Protein AF-0000000079564762 (afdb_homodimer)

InterPro domains:
  IPR052610 Basic helix-loop-helix transcription regulator [PTHR45959] (1-71)

Radius of gyration: 16.91 Å; Cα contacts (8 Å, |Δi|>4): 263; chains: 2; bounding box: 36×49×43 Å

Secondary structure (DSSP, 8-state):
-EEEEETTEEEEEEEES-GGGGGGGGTTTTEEEEEEEEEEETTTEEEEEEEEEEPTT----HHHHHHHHHHHHHHHHHHHHH-/-EEEEETTEEEEEEEES-GGGGGGGGTTTTEEEEEEEEEEETTTEEEEEEEEEEPTT----HHHHHHHHHHHHHHHHHHHHH-

Solvent-accessible surface area (backbone atoms only — not comparable to full-atom values): 9545 Å² total; per-residue (Å²): 118,47,79,47,78,40,88,60,24,39,37,38,35,38,74,36,73,68,73,87,60,56,72,64,59,38,64,91,66,61,46,44,78,76,47,72,49,79,40,86,41,56,93,66,33,28,41,35,39,38,32,23,36,50,42,91,87,55,82,76,58,67,67,59,52,50,51,52,44,51,54,46,51,52,50,56,56,52,52,50,73,70,96,118,48,77,49,76,39,87,60,24,38,37,39,36,39,76,36,74,66,72,85,59,54,71,63,60,39,63,91,65,61,46,44,79,76,47,71,50,79,42,85,41,55,92,66,32,28,41,35,38,38,33,24,37,50,41,92,86,57,83,76,58,66,66,59,50,49,52,52,44,50,54,45,50,52,50,56,56,51,51,50,73,71,97

Organism: Vigna unguiculata (NCBI:txid3917)

Nearest PDB structures (foldseek):
  1u8s-assembly1_B  TM=7.482E-01  e=1.144E-01  Vibrio cholerae
  2lqj-assembly1_A  TM=6.994E-01  e=1.012E-01  Mycobacterium tuberculosis
  2n51-assembly1_A  TM=7.038E-01  e=1.651E-01  Homo sapiens
  7csl-assembly2_D  TM=5.894E-01  e=1.216E-01  Pyrococcus horikoshii OT3
  7o4o-assembly1_A  TM=4.346E-01  e=8.597E-01  Staphylococcus aureus

Foldseek 3Di:
DDWDDDPQKIKDKDKDQDPPCLVVLCPPVQWAWDDKDWADDPDRIIIIITITGHDPVDDDDPVVSVVSSVVVVVVVRVVVVVD/DDWDDDPQKIKDKDKDLDPPCLVVLCPPVQWAWDDKDWADDPDRIIIIITITGHDPVDDDDVVVSVVSSVVVVVVVRVVVVVD

pLDDT: mean 89.44, std 10.74, range [41.22, 97.69]

Structure (mmCIF, N/CA/C/O backbone):
data_AF-0000000079564762-model_v1
#
loop_
_entity.id
_entity.type
_entity.pdbx_description
1 polymer 'Uncharacterized protein'
#
loop_
_atom_site.group_PDB
_atom_site.id
_atom_site.type_symbol
_atom_site.label_atom_id
_atom_site.label_alt_id
_atom_site.label_comp_id
_atom_site.label_asym_id
_atom_site.label_entity_id
_atom_site.label_seq_id
_atom_site.pdbx_PDB_ins_code
_atom_site.Cartn_x
_atom_site.Cartn_y
_atom_site.Cartn_z
_atom_site.occupancy
_atom_site.B_iso_or_equiv
_atom_site.auth_seq_id
_atom_site.auth_comp_id
_atom_site.auth_asym_id
_atom_site.auth_atom_id
_atom_site.pdbx_PDB_model_num
ATOM 1 N N . MET A 1 1 ? -9.492 0.763 -2.158 1 90 1 MET A N 1
ATOM 2 C CA . MET A 1 1 ? -8.773 1.899 -1.589 1 90 1 MET A CA 1
ATOM 3 C C . MET A 1 1 ? -8.43 1.646 -0.125 1 90 1 MET A C 1
ATOM 5 O O . MET A 1 1 ? -9.227 1.069 0.615 1 90 1 MET A O 1
ATOM 9 N N . LYS A 1 2 ? -7.25 2.104 0.319 1 91.69 2 LYS A N 1
ATOM 10 C CA . LYS A 1 2 ? -6.82 2.051 1.712 1 91.69 2 LYS A CA 1
ATOM 11 C C . LYS A 1 2 ? -6.164 3.36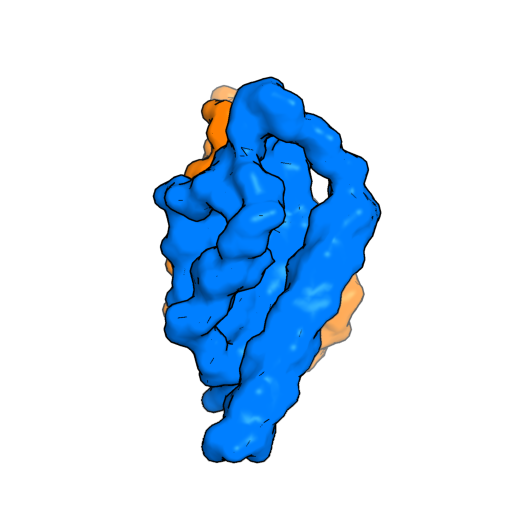3 2.135 1 91.69 2 LYS A C 1
ATOM 13 O O . LYS A 1 2 ? -5.402 3.957 1.372 1 91.69 2 LYS A O 1
ATOM 18 N N . ILE A 1 3 ? -6.555 3.768 3.436 1 92.69 3 ILE A N 1
ATOM 19 C CA . ILE A 1 3 ? -6 5.016 3.955 1 92.69 3 ILE A CA 1
ATOM 20 C C . ILE A 1 3 ? -5.441 4.785 5.355 1 92.69 3 ILE A C 1
ATOM 22 O O . ILE A 1 3 ? -6.059 4.102 6.176 1 92.69 3 ILE A O 1
ATOM 26 N N . SER A 1 4 ? -4.301 5.277 5.602 1 93.31 4 SER A N 1
ATOM 27 C CA . SER A 1 4 ? -3.688 5.297 6.926 1 93.31 4 SER A CA 1
ATOM 28 C C . SER A 1 4 ? -3.193 6.695 7.285 1 93.31 4 SER A C 1
ATOM 30 O O . SER A 1 4 ? -2.773 7.457 6.41 1 93.31 4 SER A O 1
ATOM 32 N N . VAL A 1 5 ? -3.312 6.98 8.562 1 91.06 5 VAL A N 1
ATOM 33 C CA . VAL A 1 5 ? -2.816 8.266 9.055 1 91.06 5 VAL A CA 1
ATOM 34 C C . VAL A 1 5 ? -1.783 8.031 10.156 1 91.06 5 VAL A C 1
ATOM 36 O O . VAL A 1 5 ? -2.016 7.246 11.078 1 91.06 5 VAL A O 1
ATOM 39 N N . LEU A 1 6 ? -0.637 8.648 9.883 1 91.44 6 LEU A N 1
ATOM 40 C CA . LEU A 1 6 ? 0.419 8.602 10.891 1 91.44 6 LEU A CA 1
ATOM 41 C C . LEU A 1 6 ? 1.184 9.922 10.938 1 91.44 6 LEU A C 1
ATOM 43 O O . LEU A 1 6 ? 1.622 10.422 9.898 1 91.44 6 LEU A O 1
ATOM 47 N N . ASP A 1 7 ? 1.35 10.562 12.148 1 89.06 7 ASP A N 1
ATOM 48 C CA . ASP A 1 7 ? 2.141 11.773 12.352 1 89.06 7 ASP A CA 1
ATOM 49 C C . ASP A 1 7 ? 1.764 12.852 11.344 1 89.06 7 ASP A C 1
ATOM 51 O O . ASP A 1 7 ? 2.637 13.445 10.703 1 89.06 7 ASP A O 1
ATOM 55 N N . ARG A 1 8 ? 0.479 13.07 11.039 1 88.62 8 ARG A N 1
ATOM 56 C CA . ARG A 1 8 ? -0.1 14.062 10.141 1 88.62 8 ARG A CA 1
ATOM 57 C C . ARG A 1 8 ? 0.197 13.734 8.688 1 88.62 8 ARG A C 1
ATOM 59 O O . ARG A 1 8 ? 0.102 14.602 7.812 1 88.62 8 ARG A O 1
ATOM 66 N N . GLU A 1 9 ? 0.75 12.602 8.547 1 93.94 9 GLU A N 1
ATOM 67 C CA . GLU A 1 9 ? 0.892 12.094 7.188 1 93.94 9 GLU A CA 1
ATOM 68 C C . GLU A 1 9 ? -0.247 11.141 6.832 1 93.94 9 GLU A C 1
ATOM 70 O O . GLU A 1 9 ? -0.69 10.352 7.668 1 93.94 9 GLU A O 1
ATOM 75 N N . VAL A 1 10 ? -0.711 11.297 5.617 1 94.44 10 VAL A N 1
ATOM 76 C CA . VAL A 1 10 ? -1.775 10.445 5.098 1 94.44 10 VAL A CA 1
ATOM 77 C C . VAL A 1 10 ? -1.224 9.539 3.996 1 94.44 10 VAL A C 1
ATOM 79 O O . VAL A 1 10 ? -0.589 10.016 3.053 1 94.44 10 VAL A O 1
ATOM 82 N N . LEU A 1 11 ? -1.333 8.289 4.188 1 96.5 11 LEU A N 1
ATOM 83 C CA . LEU A 1 11 ? -0.997 7.301 3.166 1 96.5 11 LEU A CA 1
ATOM 84 C C . LEU A 1 11 ? -2.252 6.801 2.459 1 96.5 11 LEU A C 1
ATOM 86 O O . LEU A 1 11 ? -3.176 6.301 3.105 1 96.5 11 LEU A O 1
ATOM 90 N N . ILE A 1 12 ? -2.275 6.93 1.149 1 96.56 12 ILE A N 1
ATOM 91 C CA . ILE A 1 12 ? -3.406 6.543 0.315 1 96.56 12 ILE A CA 1
ATOM 92 C C . ILE A 1 12 ? -2.979 5.449 -0.66 1 96.56 12 ILE A C 1
ATOM 94 O O . ILE A 1 12 ? -1.997 5.609 -1.39 1 96.56 12 ILE A O 1
ATOM 98 N N . GLY A 1 13 ? -3.629 4.355 -0.619 1 96.5 13 GLY A N 1
ATOM 99 C CA . GLY A 1 13 ? -3.443 3.285 -1.584 1 96.5 13 GLY A CA 1
ATOM 100 C C . GLY A 1 13 ? -4.656 3.061 -2.469 1 96.5 13 GLY A C 1
ATOM 101 O O . GLY A 1 13 ? -5.773 2.922 -1.973 1 96.5 13 GLY A O 1
ATOM 102 N N . ILE A 1 14 ? -4.441 3.037 -3.734 1 95.31 14 ILE A N 1
ATOM 103 C CA . ILE A 1 14 ? -5.555 2.838 -4.656 1 95.31 14 ILE A CA 1
ATOM 104 C C . ILE A 1 14 ? -5.145 1.859 -5.754 1 95.31 14 ILE A C 1
ATOM 106 O O . ILE A 1 14 ? -3.959 1.742 -6.082 1 95.31 14 ILE A O 1
ATOM 110 N N . PHE A 1 15 ? -6.066 1.117 -6.215 1 93.31 15 PHE A N 1
ATOM 111 C CA . PHE A 1 15 ? -5.91 0.331 -7.434 1 93.31 15 PHE A CA 1
ATOM 112 C C . PHE A 1 15 ? -6.621 0.999 -8.602 1 93.31 15 PHE A C 1
ATOM 114 O O . PHE A 1 15 ? -7.789 1.369 -8.5 1 93.31 15 PHE A O 1
ATOM 121 N N . CYS A 1 16 ? -5.918 1.177 -9.602 1 92.62 16 CYS A N 1
ATOM 122 C CA . CYS A 1 16 ? -6.504 1.851 -10.75 1 92.62 16 CYS A CA 1
ATOM 123 C C . CYS A 1 16 ? -5.898 1.33 -12.055 1 92.62 16 CYS A C 1
ATOM 125 O O . CYS A 1 16 ? -4.812 0.747 -12.047 1 92.62 16 CYS A O 1
ATOM 127 N N . ARG A 1 17 ? -6.637 1.571 -13.07 1 91 17 ARG A N 1
ATOM 128 C CA . ARG A 1 17 ? -6.152 1.169 -14.391 1 91 17 ARG A CA 1
ATOM 129 C C . ARG A 1 17 ? -5.371 2.299 -15.055 1 91 17 ARG A C 1
ATOM 131 O O . ARG A 1 17 ? -4.574 2.059 -15.961 1 91 17 ARG A O 1
ATOM 138 N N . ASN A 1 18 ? -5.609 3.586 -14.625 1 91.06 18 ASN A N 1
ATOM 139 C CA . ASN A 1 18 ? -4.91 4.766 -15.125 1 91.06 18 ASN A CA 1
ATOM 140 C C . ASN A 1 18 ? -4.309 5.586 -13.992 1 91.06 18 ASN A C 1
ATOM 142 O O . ASN A 1 18 ? -4.984 6.43 -13.406 1 91.06 18 ASN A O 1
ATOM 146 N N . PRO A 1 19 ? -3.008 5.422 -13.758 1 93.62 19 PRO A N 1
ATOM 147 C CA . PRO A 1 19 ? -2.402 6.043 -12.57 1 93.62 19 PRO A CA 1
ATOM 148 C C . PRO A 1 19 ? -2.049 7.512 -12.789 1 93.62 19 PRO A C 1
ATOM 150 O O . PRO A 1 19 ? -1.736 8.227 -11.836 1 93.62 19 PRO A O 1
ATOM 153 N N . ASN A 1 20 ? -2.197 8.008 -13.969 1 91.12 20 ASN A N 1
ATOM 154 C CA . ASN A 1 20 ? -1.663 9.32 -14.312 1 91.12 20 ASN A CA 1
ATOM 155 C C . ASN A 1 20 ? -2.434 10.438 -13.617 1 91.12 20 ASN A C 1
ATOM 157 O O . ASN A 1 20 ? -1.881 11.508 -13.352 1 91.12 20 ASN A O 1
ATOM 161 N N . ASN A 1 21 ? -3.623 10.219 -13.188 1 89.94 21 ASN A N 1
ATOM 162 C CA . ASN A 1 21 ? -4.422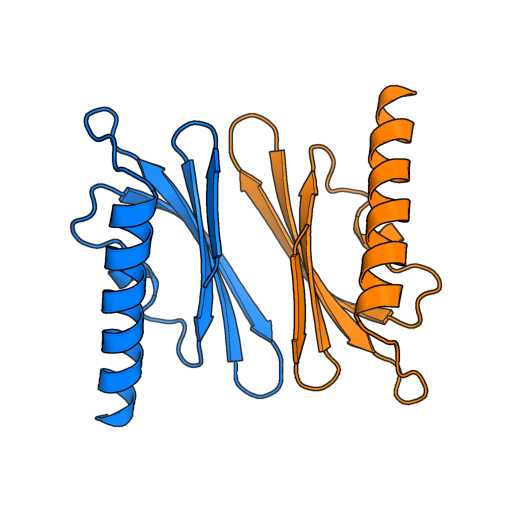 11.32 -12.664 1 89.94 21 ASN A CA 1
ATOM 163 C C . ASN A 1 21 ? -4.715 11.133 -11.172 1 89.94 21 ASN A C 1
ATOM 165 O O . ASN A 1 21 ? -5.543 11.852 -10.609 1 89.94 21 ASN A O 1
ATOM 169 N N . THR A 1 22 ? -3.996 10.383 -10.562 1 94.38 22 THR A N 1
ATOM 170 C CA . THR A 1 22 ? -4.375 10.008 -9.203 1 94.38 22 THR A CA 1
ATOM 171 C C . THR A 1 22 ? -4.023 11.117 -8.219 1 94.38 22 THR A C 1
ATOM 173 O O . THR A 1 22 ? -4.715 11.305 -7.219 1 94.38 22 THR A O 1
ATOM 176 N N . LEU A 1 23 ? -2.975 11.938 -8.594 1 94.31 23 LEU A N 1
ATOM 177 C CA . LEU A 1 23 ? -2.574 13 -7.68 1 94.31 23 LEU A CA 1
ATOM 178 C C . LEU A 1 23 ? -3.648 14.078 -7.602 1 94.31 23 LEU A C 1
ATOM 180 O O . LEU A 1 23 ? -3.732 14.805 -6.609 1 94.31 23 LEU A O 1
ATOM 184 N N . THR A 1 24 ? -4.395 14.141 -8.664 1 93.69 24 THR A N 1
ATOM 185 C CA . THR A 1 24 ? -5.449 15.156 -8.695 1 93.69 24 THR A CA 1
ATOM 186 C C . THR A 1 24 ? -6.477 14.898 -7.594 1 93.69 24 THR A C 1
ATOM 188 O O . THR A 1 24 ? -7.227 15.797 -7.219 1 93.69 24 THR A O 1
ATOM 191 N N . LEU A 1 25 ? -6.527 13.68 -7.031 1 93.56 25 LEU A N 1
ATOM 192 C CA . LEU A 1 25 ? -7.457 13.312 -5.969 1 93.56 25 LEU A CA 1
ATOM 193 C C . LEU A 1 25 ? -7.254 14.195 -4.742 1 93.56 25 LEU A C 1
ATOM 195 O O . LEU A 1 25 ? -8.18 14.383 -3.945 1 93.56 25 LEU A O 1
ATOM 199 N N . LEU A 1 26 ? -6.074 14.734 -4.598 1 94.62 26 LEU A N 1
ATOM 200 C CA . LEU A 1 26 ? -5.734 15.484 -3.393 1 94.62 26 LEU A CA 1
ATOM 201 C C . LEU A 1 26 ? -6.152 16.938 -3.521 1 94.62 26 LEU A C 1
ATOM 203 O O . LEU A 1 26 ? -6.129 17.688 -2.539 1 94.62 26 LEU A O 1
ATOM 207 N N . ASN A 1 27 ? -6.543 17.281 -4.715 1 93.56 27 ASN A N 1
ATOM 208 C CA . ASN A 1 27 ? -6.848 18.688 -4.949 1 93.56 27 ASN A CA 1
ATOM 209 C C . ASN A 1 27 ? -7.934 19.188 -4.008 1 93.56 27 ASN A C 1
ATOM 211 O O . ASN A 1 27 ? -8.953 18.516 -3.812 1 93.56 27 ASN A O 1
ATOM 215 N N . ASN A 1 28 ? -7.633 20.266 -3.332 1 90.88 28 ASN A N 1
ATOM 216 C CA . ASN A 1 28 ? -8.57 20.984 -2.479 1 90.88 28 ASN A CA 1
ATOM 217 C C . ASN A 1 28 ? -8.836 20.234 -1.177 1 90.88 28 ASN A C 1
ATOM 219 O O . ASN A 1 28 ? -9.906 20.375 -0.586 1 90.88 28 ASN A O 1
ATOM 223 N N . LEU A 1 29 ? -8.07 19.422 -0.662 1 90.88 29 LEU A N 1
ATOM 224 C CA . LEU A 1 29 ? -8.227 18.672 0.587 1 90.88 29 LEU A CA 1
ATOM 225 C C . LEU A 1 29 ? -7.195 19.125 1.615 1 90.88 29 LEU A C 1
ATOM 227 O O . LEU A 1 29 ? -7.109 18.547 2.705 1 90.88 29 LEU A O 1
ATOM 231 N N . HIS A 1 30 ? -6.402 20.156 1.266 1 90.44 30 HIS A N 1
ATOM 232 C CA . HIS A 1 30 ? -5.344 20.641 2.141 1 90.44 30 HIS A CA 1
ATOM 233 C C . HIS A 1 30 ? -4.281 19.578 2.375 1 90.44 30 HIS A C 1
ATOM 235 O O . HIS A 1 30 ? -3.73 19.469 3.475 1 90.44 30 HIS A O 1
ATOM 241 N N . LEU A 1 31 ? -4.152 18.688 1.505 1 92.88 31 LEU A N 1
ATOM 242 C CA . LEU A 1 31 ? -3.107 17.672 1.513 1 92.88 31 LEU A CA 1
ATOM 243 C C . LEU A 1 31 ? -2.047 17.984 0.46 1 92.88 31 LEU A C 1
ATOM 245 O O . LEU A 1 31 ? -2.373 18.359 -0.663 1 92.88 31 LEU A O 1
ATOM 249 N N . CYS A 1 32 ? -0.778 17.844 0.869 1 94.56 32 CYS A N 1
ATOM 250 C CA . CYS A 1 32 ? 0.339 17.984 -0.057 1 94.56 32 CYS A CA 1
ATOM 251 C C . CYS A 1 32 ? 1.077 16.656 -0.23 1 94.56 32 CYS A C 1
ATOM 253 O O . CYS A 1 32 ? 1.638 16.125 0.729 1 94.56 32 CYS A O 1
ATOM 255 N N . ALA A 1 33 ? 1.077 16.203 -1.479 1 96.31 33 ALA A N 1
ATOM 256 C CA . ALA A 1 33 ? 1.79 14.953 -1.753 1 96.31 33 ALA A CA 1
ATOM 257 C C . ALA A 1 33 ? 3.291 15.117 -1.534 1 96.31 33 ALA A C 1
ATOM 259 O O . ALA A 1 33 ? 3.904 16.047 -2.078 1 96.31 33 ALA A O 1
ATOM 260 N N . THR A 1 34 ? 3.844 14.227 -0.727 1 95.88 34 THR A N 1
ATOM 261 C CA . THR A 1 34 ? 5.285 14.258 -0.499 1 95.88 34 THR A CA 1
ATOM 262 C C . THR A 1 34 ? 5.973 13.102 -1.218 1 95.88 34 THR A C 1
ATOM 264 O O . THR A 1 34 ? 7.086 13.25 -1.727 1 95.88 34 THR A O 1
ATOM 267 N N . ARG A 1 35 ? 5.383 11.93 -1.247 1 96.69 35 ARG A N 1
ATOM 268 C CA . ARG A 1 35 ? 5.902 10.75 -1.925 1 96.69 35 ARG A CA 1
ATOM 269 C C . ARG A 1 35 ? 4.777 9.969 -2.6 1 96.69 35 ARG A C 1
ATOM 271 O O . ARG A 1 35 ? 3.629 10.016 -2.158 1 96.69 35 ARG A O 1
ATOM 278 N N . SER A 1 36 ? 5.184 9.328 -3.746 1 96 36 SER A N 1
ATOM 279 C CA . SER A 1 36 ? 4.227 8.438 -4.395 1 96 36 SER A CA 1
ATOM 280 C C . SER A 1 36 ? 4.934 7.297 -5.121 1 96 36 SER A C 1
ATOM 282 O O . SER A 1 36 ? 6.109 7.414 -5.473 1 96 36 SER A O 1
ATOM 284 N N . SER A 1 37 ? 4.258 6.223 -5.207 1 97.19 37 SER A N 1
ATOM 285 C CA . SER A 1 37 ? 4.746 5.098 -5.996 1 97.19 37 SER A CA 1
ATOM 286 C C . SER A 1 37 ? 3.629 4.492 -6.84 1 97.19 37 SER A C 1
ATOM 288 O O . SER A 1 37 ? 2.453 4.578 -6.48 1 97.19 37 SER A O 1
ATOM 290 N N . VAL A 1 38 ? 4.047 4.047 -8.047 1 96.81 38 VAL A N 1
ATOM 291 C CA . VAL A 1 38 ? 3.152 3.328 -8.945 1 96.81 38 VAL A CA 1
ATOM 292 C C . VAL A 1 38 ? 3.756 1.969 -9.289 1 96.81 38 VAL A C 1
ATOM 294 O O . VAL A 1 38 ? 4.879 1.892 -9.797 1 96.81 38 VAL A O 1
ATOM 297 N N . LEU A 1 39 ? 3.002 0.876 -8.969 1 97.44 39 LEU A N 1
ATOM 298 C CA . LEU A 1 39 ? 3.463 -0.475 -9.266 1 97.44 39 LEU A CA 1
ATOM 299 C C . LEU A 1 39 ? 2.424 -1.23 -10.094 1 97.44 39 LEU A C 1
ATOM 301 O O . LEU A 1 39 ? 1.243 -1.26 -9.734 1 97.44 39 LEU A O 1
ATOM 305 N N . PRO A 1 40 ? 2.879 -1.821 -11.273 1 96.75 40 PRO A N 1
ATOM 306 C CA . PRO A 1 40 ? 1.944 -2.689 -11.992 1 96.75 40 PRO A CA 1
ATOM 307 C C . PRO A 1 40 ? 1.489 -3.887 -11.164 1 96.75 40 PRO A C 1
ATOM 309 O O . PRO A 1 40 ? 2.297 -4.496 -10.453 1 96.75 40 PRO A O 1
ATOM 312 N N . PHE A 1 41 ? 0.259 -4.215 -11.172 1 96.06 41 PHE A N 1
ATOM 313 C CA . PHE A 1 41 ? -0.336 -5.301 -10.398 1 96.06 41 PHE A CA 1
ATOM 314 C C . PHE A 1 41 ? -1.404 -6.02 -11.211 1 96.06 41 PHE A C 1
ATOM 316 O O . PHE A 1 41 ? -2.371 -5.402 -11.664 1 96.06 41 PHE A O 1
ATOM 323 N N . GLY A 1 42 ? -1.186 -7.234 -11.344 1 94.19 42 GLY A N 1
ATOM 324 C CA . GLY A 1 42 ? -2.076 -7.973 -12.227 1 94.19 42 GLY A CA 1
ATOM 325 C C . GLY A 1 42 ? -1.849 -7.668 -13.695 1 94.19 42 GLY A C 1
ATOM 326 O O . GLY A 1 42 ? -0.737 -7.316 -14.094 1 94.19 42 GLY A O 1
ATOM 327 N N . SER A 1 43 ? -2.896 -7.871 -14.469 1 92.19 43 SER A N 1
ATOM 328 C CA . SER A 1 43 ? -2.736 -7.766 -15.914 1 92.19 43 SER A CA 1
ATOM 329 C C . SER A 1 43 ? -3.039 -6.352 -16.406 1 92.19 43 SER A C 1
ATOM 331 O O . SER A 1 43 ? -2.58 -5.945 -17.469 1 92.19 43 SER A O 1
ATOM 333 N N . SER A 1 44 ? -3.652 -5.586 -15.609 1 93.19 44 SER A N 1
ATOM 334 C CA . SER A 1 44 ? -4.078 -4.312 -16.188 1 93.19 44 SER A CA 1
ATOM 335 C C . SER A 1 44 ? -4.328 -3.275 -15.094 1 93.19 44 SER A C 1
ATOM 337 O O . SER A 1 44 ? -5.113 -2.342 -15.281 1 93.19 44 SER A O 1
ATOM 339 N N . THR A 1 45 ? -3.852 -3.514 -13.961 1 94.38 45 THR A N 1
ATOM 340 C CA . THR A 1 45 ? -4.094 -2.588 -12.859 1 94.38 45 THR A CA 1
ATOM 341 C C . THR A 1 45 ? -2.779 -2.088 -12.266 1 94.38 45 THR A C 1
ATOM 343 O O . THR A 1 45 ? -1.72 -2.666 -12.523 1 94.38 45 THR A O 1
ATOM 346 N N . PHE A 1 46 ? -2.855 -0.982 -11.711 1 95.62 46 PHE A N 1
ATOM 347 C CA . PHE A 1 46 ? -1.726 -0.411 -10.984 1 95.62 46 PHE A CA 1
ATOM 348 C C . PHE A 1 46 ? -2.082 -0.176 -9.523 1 95.62 46 PHE A C 1
ATOM 350 O O . PHE A 1 46 ? -3.197 0.248 -9.211 1 95.62 46 PHE A O 1
ATOM 357 N N . LYS A 1 47 ? -1.159 -0.513 -8.672 1 96.94 47 LYS A N 1
ATOM 358 C CA . LYS A 1 47 ? -1.219 -0.056 -7.285 1 96.94 47 LYS A CA 1
ATOM 359 C C . LYS A 1 47 ? -0.552 1.308 -7.125 1 96.94 47 LYS A C 1
ATOM 361 O O . LYS A 1 4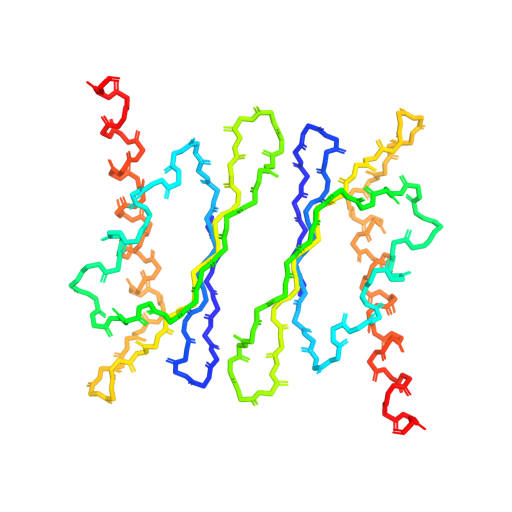7 ? 0.651 1.447 -7.355 1 96.94 47 LYS A O 1
ATOM 366 N N . VAL A 1 48 ? -1.313 2.258 -6.77 1 96.94 48 VAL A N 1
ATOM 367 C CA . VAL A 1 48 ? -0.785 3.594 -6.52 1 96.94 48 VAL A CA 1
ATOM 368 C C . VAL A 1 48 ? -0.74 3.859 -5.016 1 96.94 48 VAL A C 1
ATOM 370 O O . VAL A 1 48 ? -1.705 3.582 -4.301 1 96.94 48 VAL A O 1
ATOM 373 N N . THR A 1 49 ? 0.378 4.262 -4.504 1 97.06 49 THR A N 1
ATOM 374 C CA . THR A 1 49 ? 0.526 4.707 -3.123 1 97.06 49 THR A CA 1
ATOM 375 C C . THR A 1 49 ? 0.926 6.18 -3.07 1 97.06 49 THR A C 1
ATOM 377 O O . THR A 1 49 ? 1.877 6.594 -3.738 1 97.06 49 THR A O 1
ATOM 380 N N . ILE A 1 50 ? 0.142 6.949 -2.418 1 97.31 50 ILE A N 1
ATOM 381 C CA . ILE A 1 50 ? 0.451 8.359 -2.203 1 97.31 50 ILE A CA 1
ATOM 382 C C . ILE A 1 50 ? 0.655 8.617 -0.711 1 97.31 50 ILE A C 1
ATOM 384 O O . ILE A 1 50 ? -0.125 8.148 0.12 1 97.31 50 ILE A O 1
ATOM 388 N N . ILE A 1 51 ? 1.757 9.312 -0.346 1 97.69 51 ILE A N 1
ATOM 389 C CA . ILE A 1 51 ? 1.937 9.867 0.993 1 97.69 51 ILE A CA 1
ATOM 390 C C . ILE A 1 51 ? 1.812 11.383 0.946 1 97.69 51 ILE A C 1
ATOM 392 O O . ILE A 1 51 ? 2.494 12.047 0.157 1 97.69 51 ILE A O 1
ATOM 396 N N . ALA A 1 52 ? 0.935 11.883 1.722 1 96.06 52 ALA A N 1
ATOM 397 C CA . ALA A 1 52 ? 0.705 13.32 1.765 1 96.06 52 ALA A CA 1
ATOM 398 C C . ALA A 1 52 ? 0.791 13.852 3.193 1 96.06 52 ALA A C 1
ATOM 400 O O . ALA A 1 52 ? 0.594 13.102 4.152 1 96.06 52 ALA A O 1
ATOM 401 N N . LYS A 1 53 ? 1.132 15.078 3.297 1 94.44 53 LYS A N 1
ATOM 402 C CA . LYS A 1 53 ? 1.14 15.789 4.574 1 94.44 53 LYS A CA 1
ATOM 403 C C . LYS A 1 53 ? -0.065 16.719 4.695 1 94.44 53 LYS A C 1
ATOM 405 O O . LYS A 1 53 ? -0.425 17.406 3.736 1 94.44 53 LYS A O 1
ATOM 410 N N . MET A 1 54 ? -0.62 16.609 5.883 1 90.12 54 MET A N 1
ATOM 411 C CA . MET A 1 54 ? -1.704 17.531 6.191 1 90.12 54 MET A CA 1
ATOM 412 C C . MET A 1 54 ? -1.155 18.906 6.586 1 90.12 54 MET A C 1
ATOM 414 O O . MET A 1 54 ? -0.148 18.984 7.289 1 90.12 54 MET A O 1
ATOM 418 N N . ASN A 1 55 ? -1.908 19.906 6.062 1 84.81 55 ASN A N 1
ATOM 419 C CA . ASN A 1 55 ? -1.555 21.25 6.523 1 84.81 55 ASN A CA 1
ATOM 420 C C . ASN A 1 55 ? -1.77 21.391 8.031 1 84.81 55 ASN A C 1
ATOM 422 O O . ASN A 1 55 ? -2.729 20.859 8.578 1 84.81 55 ASN A O 1
ATOM 426 N N . ASP A 1 56 ? -0.941 22.141 8.688 1 80.56 56 ASP A N 1
ATOM 427 C CA . ASP A 1 56 ? -0.942 22.312 10.141 1 80.56 56 ASP A CA 1
ATOM 428 C C . ASP A 1 56 ? -2.295 22.812 10.633 1 80.56 56 ASP A C 1
ATOM 430 O O . ASP A 1 56 ? -2.729 22.469 11.734 1 80.56 56 ASP A O 1
ATOM 434 N N . GLU A 1 57 ? -2.941 23.484 9.852 1 78.31 57 GLU A N 1
ATOM 435 C CA . GLU A 1 57 ? -4.176 24.141 10.273 1 78.31 57 GLU A CA 1
ATOM 436 C C . GLU A 1 57 ? -5.391 23.25 10.008 1 78.31 57 GLU A C 1
ATOM 438 O O . GLU A 1 57 ? -6.5 23.578 10.438 1 78.31 57 GLU A O 1
ATOM 443 N N . TYR A 1 58 ? -5.125 22.234 9.414 1 73.94 58 TYR A N 1
ATOM 444 C CA . TYR A 1 58 ? -6.246 21.406 8.992 1 73.94 58 TYR A CA 1
ATOM 445 C C . TYR A 1 58 ? -6.215 20.047 9.688 1 73.94 58 TYR A C 1
ATOM 447 O O . TYR A 1 58 ? -5.145 19.453 9.867 1 73.94 58 TYR A O 1
ATOM 455 N N . SER A 1 59 ? -7.367 19.719 10.445 1 76.56 59 SER A N 1
ATOM 456 C CA . SER A 1 59 ? -7.578 18.359 10.93 1 76.56 59 SER A CA 1
ATOM 457 C C . SER A 1 59 ? -8.844 17.75 10.336 1 76.56 59 SER A C 1
ATOM 459 O O . SER A 1 59 ? -9.906 18.359 10.359 1 76.56 59 SER A O 1
ATOM 461 N N . MET A 1 60 ? -8.617 16.828 9.539 1 72.06 60 MET A N 1
ATOM 462 C CA . MET A 1 60 ? -9.781 16.188 8.938 1 72.06 60 MET A CA 1
ATOM 463 C C . MET A 1 60 ? -10.086 14.852 9.602 1 72.06 60 MET A C 1
ATOM 465 O O . MET A 1 60 ? -9.164 14.141 10.008 1 72.06 60 MET A O 1
ATOM 469 N N . ILE A 1 61 ? -11.445 14.68 9.891 1 84.25 61 ILE A N 1
ATOM 470 C CA . ILE A 1 61 ? -11.875 13.352 10.297 1 84.25 61 ILE A CA 1
ATOM 471 C C . ILE A 1 61 ? -11.609 12.352 9.172 1 84.25 61 ILE A C 1
ATOM 473 O O . ILE A 1 61 ? -11.922 12.617 8.016 1 84.25 61 ILE A O 1
ATOM 477 N N . ILE A 1 62 ? -11.016 11.273 9.578 1 84.19 62 ILE A N 1
ATOM 478 C CA . ILE A 1 62 ? -10.555 10.289 8.609 1 84.19 62 ILE A CA 1
ATOM 479 C C . ILE A 1 62 ? -11.727 9.789 7.777 1 84.19 62 ILE A C 1
ATOM 481 O O . ILE A 1 62 ? -11.586 9.555 6.574 1 84.19 62 ILE A O 1
ATOM 485 N N . ASP A 1 63 ? -12.883 9.766 8.336 1 89.69 63 ASP A N 1
ATOM 486 C CA . ASP A 1 63 ? -14.031 9.25 7.598 1 89.69 63 ASP A CA 1
ATOM 487 C C . ASP A 1 63 ? -14.461 10.227 6.504 1 89.69 63 ASP A C 1
ATOM 489 O O . ASP A 1 63 ? -14.891 9.805 5.426 1 89.69 63 ASP A O 1
ATOM 493 N N . ASP A 1 64 ? -14.383 11.5 6.832 1 89.38 64 ASP A N 1
ATOM 494 C CA . ASP A 1 64 ? -14.703 12.5 5.82 1 89.38 64 ASP A CA 1
ATOM 495 C C . ASP A 1 64 ? -13.68 12.477 4.684 1 89.38 64 ASP A C 1
ATOM 497 O O . ASP A 1 64 ? -14.039 12.625 3.514 1 89.38 64 ASP A O 1
ATOM 501 N N . LEU A 1 65 ? -12.445 12.297 5.031 1 91.88 65 LEU A N 1
ATOM 502 C CA . LEU A 1 65 ? -11.391 12.18 4.023 1 91.88 65 LEU A CA 1
ATOM 503 C C . LEU A 1 65 ? -11.633 10.977 3.121 1 91.88 65 LEU A C 1
ATOM 505 O O . LEU A 1 65 ? -11.57 11.094 1.895 1 91.88 65 LEU A O 1
ATOM 509 N N . ILE A 1 66 ? -12 9.82 3.73 1 93.44 66 ILE A N 1
ATOM 510 C CA . ILE A 1 66 ? -12.25 8.586 2.99 1 93.44 66 ILE A CA 1
ATOM 511 C C . ILE A 1 66 ? -13.398 8.805 2.002 1 93.44 66 ILE A C 1
ATOM 513 O O . ILE A 1 66 ? -13.281 8.453 0.826 1 93.44 66 ILE A O 1
ATOM 517 N N . LYS A 1 67 ? -14.406 9.445 2.502 1 93.56 67 LYS A N 1
ATOM 518 C CA . LYS A 1 67 ? -15.562 9.711 1.649 1 93.56 67 LYS A CA 1
ATOM 519 C C . LYS A 1 67 ? -15.188 10.617 0.479 1 93.56 67 LYS A C 1
ATOM 521 O O . LYS A 1 67 ? -15.578 10.352 -0.662 1 93.56 67 LYS A O 1
ATOM 526 N N . ALA A 1 68 ? -14.438 11.602 0.81 1 93.75 68 ALA A N 1
ATOM 527 C CA . ALA A 1 68 ? -14.031 12.539 -0.229 1 93.75 68 ALA A CA 1
ATOM 528 C C . ALA A 1 68 ? -13.18 11.844 -1.294 1 93.75 68 ALA A C 1
ATOM 530 O O . ALA A 1 68 ? -13.43 12.008 -2.492 1 93.75 68 ALA A O 1
ATOM 531 N N . LEU A 1 69 ? -12.258 11.086 -0.927 1 94.12 69 LEU A N 1
ATOM 532 C CA . LEU A 1 69 ? -11.344 10.43 -1.854 1 94.12 69 LEU A CA 1
ATOM 533 C C . LEU A 1 69 ? -12.07 9.352 -2.654 1 94.12 69 LEU A C 1
ATOM 535 O O . LEU A 1 69 ? -11.828 9.203 -3.855 1 94.12 69 LEU A O 1
ATOM 539 N N . ARG A 1 70 ? -12.945 8.641 -1.949 1 93.44 70 ARG A N 1
ATOM 540 C CA . ARG A 1 70 ? -13.703 7.609 -2.645 1 93.44 70 ARG A CA 1
ATOM 541 C C . ARG A 1 70 ? -14.562 8.211 -3.752 1 93.44 70 ARG A C 1
ATOM 543 O O . ARG A 1 70 ? -14.617 7.684 -4.863 1 93.44 70 ARG A O 1
ATOM 550 N N . GLY A 1 71 ? -15.234 9.297 -3.402 1 93.81 71 GLY A N 1
ATOM 551 C CA . GLY A 1 71 ? -16.031 9.984 -4.41 1 93.81 71 GLY A CA 1
ATOM 552 C C . GLY A 1 71 ? -15.211 10.43 -5.609 1 93.81 71 GLY A C 1
ATOM 553 O O . GLY A 1 71 ? -15.625 10.242 -6.754 1 93.81 71 GLY A O 1
AT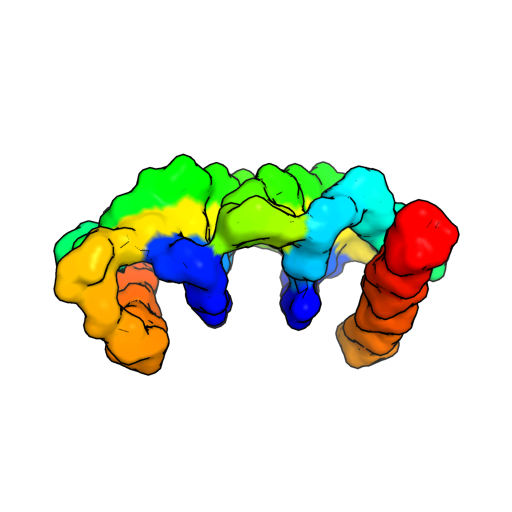OM 554 N N . ARG A 1 72 ? -14.102 10.953 -5.379 1 93.19 72 ARG A N 1
ATOM 555 C CA . ARG A 1 72 ? -13.234 11.461 -6.438 1 93.19 72 ARG A CA 1
ATOM 556 C C . ARG A 1 72 ? -12.656 10.328 -7.27 1 93.19 72 ARG A C 1
ATOM 558 O O . ARG A 1 72 ? -12.516 10.445 -8.484 1 93.19 72 ARG A O 1
ATOM 565 N N . LEU A 1 73 ? -12.312 9.242 -6.672 1 91.81 73 LEU A N 1
ATOM 566 C CA . LEU A 1 73 ? -11.789 8.086 -7.387 1 91.81 73 LEU A CA 1
ATOM 567 C C . LEU A 1 73 ? -12.844 7.504 -8.32 1 91.81 73 LEU A C 1
ATOM 569 O O . LEU A 1 73 ? -12.539 7.133 -9.453 1 91.81 73 LEU A O 1
ATOM 573 N N . LEU A 1 74 ? -14.094 7.504 -7.801 1 90.56 74 LEU A N 1
ATOM 574 C CA . LEU A 1 74 ? -15.18 7.02 -8.641 1 90.56 74 LEU A CA 1
ATOM 575 C C . LEU A 1 74 ? -15.375 7.926 -9.852 1 90.56 74 LEU A C 1
ATOM 577 O O . LEU A 1 74 ? -15.617 7.441 -10.961 1 90.56 74 LEU A O 1
ATOM 581 N N . SER A 1 75 ? -15.219 9.164 -9.602 1 89.5 75 SER A N 1
ATOM 582 C CA . SER A 1 75 ? -15.344 10.125 -10.695 1 89.5 75 SER A CA 1
ATOM 583 C C . SER A 1 75 ? -14.234 9.93 -11.719 1 89.5 75 SER A C 1
ATOM 585 O O . SER A 1 75 ? -14.477 10.008 -12.93 1 89.5 75 SER A O 1
ATOM 587 N N . LEU A 1 76 ? -13.055 9.688 -11.336 1 85.62 76 LEU A N 1
ATOM 588 C CA . LEU A 1 76 ? -11.914 9.461 -12.219 1 85.62 76 LEU A CA 1
ATOM 589 C C . LEU A 1 76 ? -12.125 8.211 -13.07 1 85.62 76 LEU A C 1
ATOM 591 O O . LEU A 1 76 ? -11.781 8.195 -14.25 1 85.62 76 LEU A O 1
ATOM 595 N N . LYS A 1 77 ? -12.664 7.23 -12.438 1 84.12 77 LYS A N 1
ATOM 596 C CA . LYS A 1 77 ? -12.914 5.98 -13.141 1 84.12 77 LYS A CA 1
ATOM 597 C C . LYS A 1 77 ? -14 6.156 -14.203 1 84.12 77 LYS A C 1
ATOM 599 O O . LYS A 1 77 ? -13.891 5.605 -15.305 1 84.12 77 LYS A O 1
ATOM 604 N N . SER A 1 78 ? -14.977 6.898 -13.914 1 81.06 78 SER A N 1
ATOM 605 C CA . SER A 1 78 ? -16.094 7.137 -14.828 1 81.06 78 SER A CA 1
ATOM 606 C C . SER A 1 78 ? -15.656 8.008 -16 1 81.06 78 SER A C 1
ATOM 608 O O . SER A 1 78 ? -16.141 7.828 -17.125 1 81.06 78 SER A O 1
ATOM 610 N N . GLN A 1 79 ? -14.836 8.961 -15.703 1 67.62 79 GLN A N 1
ATOM 611 C CA . GLN A 1 79 ? -14.375 9.836 -16.781 1 67.62 79 GLN A CA 1
ATOM 612 C C . GLN A 1 79 ? -13.617 9.047 -17.844 1 67.62 79 GLN A C 1
ATOM 614 O O . GLN A 1 79 ? -13.742 9.328 -19.031 1 67.62 79 GLN A O 1
ATOM 619 N N . LYS A 1 80 ? -12.883 8.078 -17.469 1 60.84 80 LYS A N 1
ATOM 620 C CA . LYS A 1 80 ? -12.156 7.312 -18.484 1 60.84 80 LYS A CA 1
ATOM 621 C C . LYS A 1 80 ? -13.102 6.406 -19.266 1 60.84 80 LYS A C 1
ATOM 623 O O . LYS A 1 80 ? -12.859 6.117 -20.438 1 60.84 80 LYS A O 1
ATOM 628 N N . MET A 1 81 ? -14.141 5.957 -18.656 1 51.62 81 MET A N 1
ATOM 629 C CA . MET A 1 81 ? -15.133 5.242 -19.453 1 51.62 81 MET A CA 1
ATOM 630 C C . MET A 1 81 ? -15.75 6.164 -20.5 1 51.62 81 MET A C 1
ATOM 632 O O . MET A 1 81 ? -16.203 5.707 -21.547 1 51.62 81 MET A O 1
ATOM 636 N N . LEU A 1 82 ? -15.539 7.371 -20.266 1 43.53 82 LEU A N 1
ATOM 637 C CA . LEU A 1 82 ? -16.141 8.336 -21.188 1 43.53 82 LEU A CA 1
ATOM 638 C C . LEU A 1 82 ? -15.125 8.805 -22.219 1 43.53 82 LEU A C 1
ATOM 640 O O . LEU A 1 82 ? -15.484 9.445 -23.203 1 43.53 82 LEU A O 1
ATOM 644 N N . LYS A 1 83 ? -13.93 8.57 -21.844 1 41.22 83 LYS A N 1
ATOM 645 C CA . LYS A 1 83 ? -13.016 8.828 -22.953 1 41.22 83 LYS A CA 1
ATOM 646 C C . LYS A 1 83 ? -12.727 7.547 -23.734 1 41.22 83 LYS A C 1
ATOM 648 O O . LYS A 1 83 ? -12.562 6.48 -23.141 1 41.22 83 LYS A O 1
ATOM 653 N N . MET B 1 1 ? -0.608 -4.785 8.414 1 90.06 1 MET B N 1
ATOM 654 C CA . MET B 1 1 ? -0.322 -5.535 7.195 1 90.06 1 MET B CA 1
ATOM 655 C C . MET B 1 1 ? -1.559 -5.625 6.309 1 90.06 1 MET B C 1
ATOM 657 O O . MET B 1 1 ? -2.674 -5.781 6.809 1 90.06 1 MET B O 1
ATOM 661 N N . LYS B 1 2 ? -1.371 -5.555 4.973 1 91.81 2 LYS B N 1
ATOM 662 C CA . LYS B 1 2 ? -2.434 -5.734 3.988 1 91.81 2 LYS B CA 1
ATOM 663 C C . LYS B 1 2 ? -1.974 -6.629 2.842 1 91.81 2 LYS B C 1
ATOM 665 O O . LYS B 1 2 ? -0.837 -6.516 2.377 1 91.81 2 LYS B O 1
ATOM 670 N N . ILE B 1 3 ? -2.965 -7.566 2.447 1 92.81 3 ILE B N 1
ATOM 671 C CA . ILE B 1 3 ? -2.646 -8.484 1.362 1 92.81 3 ILE B CA 1
ATOM 672 C C . ILE B 1 3 ? -3.762 -8.461 0.318 1 92.81 3 ILE B C 1
ATOM 674 O O . ILE B 1 3 ? -4.945 -8.445 0.664 1 92.81 3 ILE B O 1
ATOM 678 N N . SER B 1 4 ? -3.416 -8.383 -0.899 1 93.38 4 SER B N 1
ATOM 679 C CA . SER B 1 4 ? -4.336 -8.508 -2.027 1 93.38 4 SER B CA 1
ATOM 680 C C . SER B 1 4 ? -3.828 -9.531 -3.039 1 93.38 4 SER B C 1
ATOM 682 O O . SER B 1 4 ? -2.617 -9.695 -3.215 1 93.38 4 SER B O 1
ATOM 684 N N . VAL B 1 5 ? -4.781 -10.219 -3.627 1 91.19 5 VAL B N 1
ATOM 685 C CA . VAL B 1 5 ? -4.434 -11.188 -4.66 1 91.19 5 VAL B CA 1
ATOM 686 C C . VAL B 1 5 ? -5.16 -10.836 -5.961 1 91.19 5 VAL B C 1
ATOM 688 O O . VAL B 1 5 ? -6.367 -10.586 -5.953 1 91.19 5 VAL B O 1
ATOM 691 N N . LEU B 1 6 ? -4.316 -10.711 -6.977 1 91.69 6 LEU B N 1
ATOM 692 C CA . LEU B 1 6 ? -4.875 -10.484 -8.305 1 91.69 6 LEU B CA 1
ATOM 693 C C . LEU B 1 6 ? -4.066 -11.219 -9.367 1 91.69 6 LEU B C 1
ATOM 695 O O . LEU B 1 6 ? -2.838 -11.109 -9.406 1 91.69 6 LEU B O 1
ATOM 699 N N . ASP B 1 7 ? -4.719 -12.031 -10.266 1 89.12 7 ASP B N 1
ATOM 700 C CA . ASP B 1 7 ? -4.086 -12.719 -11.383 1 89.12 7 ASP B CA 1
ATOM 701 C C . ASP B 1 7 ? -2.838 -13.477 -10.938 1 89.12 7 ASP B C 1
ATOM 703 O O . ASP B 1 7 ? -1.776 -13.352 -11.555 1 89.12 7 ASP B O 1
ATOM 707 N N . ARG B 1 8 ? -2.848 -14.172 -9.781 1 88.69 8 ARG B N 1
ATOM 708 C CA . ARG B 1 8 ? -1.797 -14.992 -9.188 1 88.69 8 ARG B CA 1
ATOM 709 C C . ARG B 1 8 ? -0.655 -14.133 -8.664 1 88.69 8 ARG B C 1
ATOM 711 O O . ARG B 1 8 ? 0.451 -14.625 -8.438 1 88.69 8 ARG B O 1
ATOM 718 N N . GLU B 1 9 ? -0.926 -12.898 -8.727 1 93.94 9 GLU B N 1
ATOM 719 C CA . GLU B 1 9 ? 0.005 -12 -8.055 1 93.94 9 GLU B CA 1
ATOM 720 C C . GLU B 1 9 ? -0.477 -11.648 -6.652 1 93.94 9 GLU B C 1
ATOM 722 O O . GLU B 1 9 ? -1.675 -11.461 -6.43 1 93.94 9 GLU B O 1
ATOM 727 N N . VAL B 1 10 ? 0.47 -11.633 -5.754 1 94.44 10 VAL B N 1
ATOM 728 C CA . VAL B 1 10 ? 0.193 -11.273 -4.367 1 94.44 10 VAL B CA 1
ATOM 729 C C . VAL B 1 10 ? 0.836 -9.93 -4.039 1 94.44 10 VAL B C 1
ATOM 731 O O . VAL B 1 10 ? 2.027 -9.727 -4.289 1 94.44 10 VAL B O 1
ATOM 734 N N . LEU B 1 11 ? 0.05 -9.016 -3.641 1 96.56 11 LEU B N 1
ATOM 735 C CA . LEU B 1 11 ? 0.528 -7.727 -3.145 1 96.56 11 LEU B CA 1
ATOM 736 C C . LEU B 1 11 ? 0.519 -7.695 -1.62 1 96.56 11 LEU B C 1
ATOM 738 O O . LEU B 1 11 ? -0.521 -7.922 -0.997 1 96.56 11 LEU B O 1
ATOM 742 N N . ILE B 1 12 ? 1.648 -7.398 -1.039 1 96.56 12 I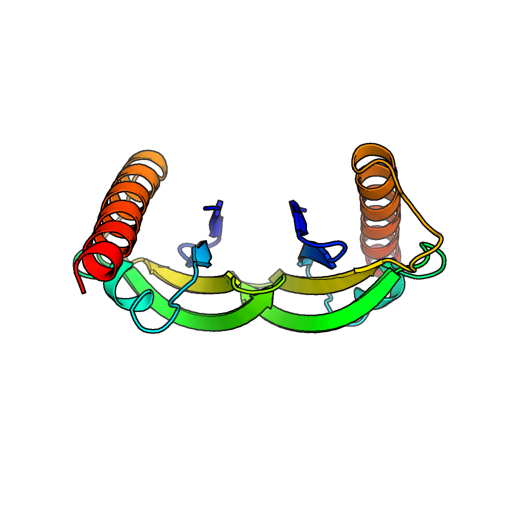LE B N 1
ATOM 743 C CA . ILE B 1 12 ? 1.835 -7.363 0.407 1 96.56 12 ILE B CA 1
ATOM 744 C C . ILE B 1 12 ? 2.244 -5.957 0.841 1 96.56 12 ILE B C 1
ATOM 746 O O . ILE B 1 12 ? 3.207 -5.395 0.315 1 96.56 12 ILE B O 1
ATOM 750 N N . GLY B 1 13 ? 1.513 -5.395 1.687 1 96.56 13 GLY B N 1
ATOM 751 C CA . GLY B 1 13 ? 1.854 -4.129 2.312 1 96.56 13 GLY B CA 1
ATOM 752 C C . GLY B 1 13 ? 2.139 -4.254 3.797 1 96.56 13 GLY B C 1
ATOM 753 O O . GLY B 1 13 ? 1.347 -4.832 4.539 1 96.56 13 GLY B O 1
ATOM 754 N N . ILE B 1 14 ? 3.242 -3.723 4.223 1 95.31 14 ILE B N 1
ATOM 755 C CA . ILE B 1 14 ? 3.6 -3.807 5.633 1 95.31 14 ILE B CA 1
ATOM 756 C C . ILE B 1 14 ? 4.164 -2.469 6.102 1 95.31 14 ILE B C 1
ATOM 758 O O . ILE B 1 14 ? 4.719 -1.707 5.309 1 95.31 14 ILE B O 1
ATOM 762 N N . PHE B 1 15 ? 3.918 -2.158 7.297 1 93.12 15 PHE B N 1
ATOM 763 C CA . PHE B 1 15 ? 4.602 -1.062 7.973 1 93.12 15 PHE B CA 1
ATOM 764 C C . PHE B 1 15 ? 5.699 -1.592 8.891 1 93.12 15 PHE B C 1
ATOM 766 O O . PHE B 1 15 ? 5.457 -2.492 9.695 1 93.12 15 PHE B O 1
ATOM 773 N N . CYS B 1 16 ? 6.801 -1.085 8.727 1 92.62 16 CYS B N 1
ATOM 774 C CA . CYS B 1 16 ? 7.922 -1.564 9.531 1 92.62 16 CYS B CA 1
ATOM 775 C C . CYS B 1 16 ? 8.922 -0.444 9.797 1 92.62 16 CYS B C 1
ATOM 777 O O . CYS B 1 16 ? 8.953 0.55 9.07 1 92.62 16 CYS B O 1
ATOM 779 N N . ARG B 1 17 ? 9.672 -0.679 10.82 1 90.88 17 ARG B N 1
ATOM 780 C CA . ARG B 1 17 ? 10.71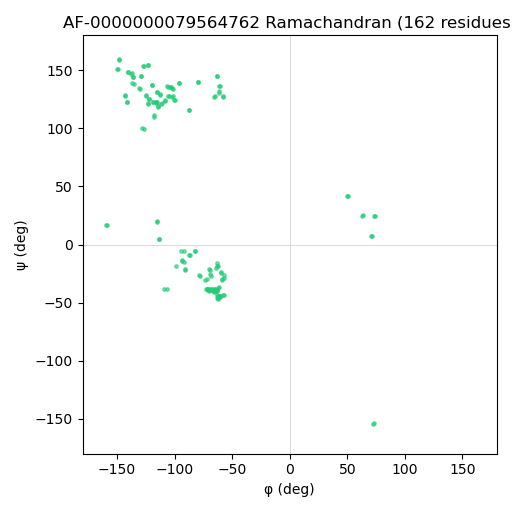1 0.287 11.148 1 90.88 17 ARG B CA 1
ATOM 781 C C . ARG B 1 17 ? 12.023 -0.067 10.461 1 90.88 17 ARG B C 1
ATOM 783 O O . ARG B 1 17 ? 12.898 0.791 10.297 1 90.88 17 ARG B O 1
ATOM 790 N N . ASN B 1 18 ? 12.203 -1.358 10.039 1 90.94 18 ASN B N 1
ATOM 791 C CA . ASN B 1 18 ? 13.391 -1.836 9.328 1 90.94 18 ASN B CA 1
ATOM 792 C C . ASN B 1 18 ? 13.008 -2.578 8.047 1 90.94 18 ASN B C 1
ATOM 794 O O . ASN B 1 18 ? 12.727 -3.777 8.078 1 90.94 18 ASN B O 1
ATOM 798 N N . PRO B 1 19 ? 13.117 -1.901 6.902 1 93.56 19 PRO B N 1
ATOM 799 C CA . PRO B 1 19 ? 12.602 -2.49 5.664 1 93.56 19 PRO B CA 1
ATOM 800 C C . PRO B 1 19 ? 13.586 -3.467 5.023 1 93.56 19 PRO B C 1
ATOM 802 O O . PRO B 1 19 ? 13.227 -4.203 4.105 1 93.56 19 PRO B O 1
ATOM 805 N N . ASN B 1 20 ? 14.75 -3.572 5.543 1 90.88 20 ASN B N 1
ATOM 806 C CA . ASN B 1 20 ? 15.82 -4.293 4.863 1 90.88 20 ASN B CA 1
ATOM 807 C C . ASN B 1 20 ? 15.555 -5.797 4.832 1 90.88 20 ASN B C 1
ATOM 809 O O . ASN B 1 20 ? 16 -6.492 3.924 1 90.88 20 ASN B O 1
ATOM 813 N N . ASN B 1 21 ? 14.758 -6.316 5.68 1 89.62 21 ASN B N 1
ATOM 814 C CA . ASN B 1 21 ? 14.609 -7.766 5.754 1 89.62 21 ASN B CA 1
ATOM 815 C C . ASN B 1 21 ? 13.203 -8.211 5.371 1 89.62 21 ASN B C 1
ATOM 817 O O . ASN B 1 21 ? 12.828 -9.359 5.594 1 89.62 21 ASN B O 1
ATOM 821 N N . THR B 1 22 ? 12.539 -7.445 4.738 1 94.25 22 THR B N 1
ATOM 822 C CA . THR B 1 22 ? 11.125 -7.73 4.539 1 94.25 22 THR B CA 1
ATOM 823 C C . THR B 1 22 ? 10.938 -8.781 3.449 1 94.25 22 THR B C 1
ATOM 825 O O . THR B 1 22 ? 10 -9.586 3.512 1 94.25 22 THR B O 1
ATOM 828 N N . LEU B 1 23 ? 11.914 -8.852 2.508 1 94.19 23 LEU B N 1
ATOM 829 C CA . LEU B 1 23 ? 11.781 -9.82 1.426 1 94.19 23 LEU B CA 1
ATOM 830 C C . LEU B 1 23 ? 11.922 -11.242 1.949 1 94.19 23 LEU B C 1
ATOM 832 O O . LEU B 1 23 ? 11.414 -12.188 1.339 1 94.19 23 LEU B O 1
ATOM 836 N N . THR B 1 24 ? 12.641 -11.32 3.027 1 93.62 24 THR B N 1
ATOM 837 C CA . THR B 1 24 ? 12.844 -12.648 3.602 1 93.62 24 THR B CA 1
ATOM 838 C C . THR B 1 24 ? 11.516 -13.258 4.031 1 93.62 24 THR B C 1
ATOM 840 O O . THR B 1 24 ? 11.414 -14.477 4.195 1 93.62 24 THR B O 1
ATOM 843 N N . LEU B 1 25 ? 10.453 -12.453 4.203 1 93.56 25 LEU B N 1
ATOM 844 C CA . LEU B 1 25 ? 9.133 -12.922 4.602 1 93.56 25 LEU B CA 1
ATOM 845 C C . LEU B 1 25 ? 8.586 -13.922 3.592 1 93.56 25 LEU B C 1
ATOM 847 O O . LEU B 1 25 ? 7.742 -14.758 3.934 1 93.56 25 LEU B O 1
ATOM 851 N N . LEU B 1 26 ? 9.055 -13.875 2.365 1 94.69 26 LEU B N 1
ATOM 852 C CA . LEU B 1 26 ? 8.5 -14.695 1.294 1 94.69 26 LEU B CA 1
ATOM 853 C C . LEU B 1 26 ? 9.18 -16.062 1.251 1 94.69 26 LEU B C 1
ATOM 855 O O . LEU B 1 26 ? 8.719 -16.969 0.548 1 94.69 26 LEU B O 1
ATOM 859 N N . ASN B 1 27 ? 10.219 -16.156 2.021 1 93.5 27 ASN B N 1
ATOM 860 C CA . ASN B 1 27 ? 10.992 -17.391 1.946 1 93.5 27 ASN B CA 1
ATOM 861 C C . ASN B 1 27 ? 10.133 -18.609 2.264 1 93.5 27 ASN B C 1
ATOM 863 O O . ASN B 1 27 ? 9.359 -18.594 3.227 1 93.5 27 ASN B O 1
ATOM 867 N N . ASN B 1 28 ? 10.172 -19.562 1.369 1 90.88 28 ASN B N 1
ATOM 868 C CA . ASN B 1 28 ? 9.539 -20.875 1.53 1 90.88 28 ASN B CA 1
ATOM 869 C C . ASN B 1 28 ? 8.023 -20.781 1.395 1 90.88 28 ASN B C 1
ATOM 871 O O . ASN B 1 28 ? 7.289 -21.578 1.98 1 90.88 28 ASN B O 1
ATOM 875 N N . LEU B 1 29 ? 7.457 -19.891 0.768 1 91 29 LEU B N 1
ATOM 876 C CA . LEU B 1 29 ? 6.023 -19.734 0.551 1 91 29 LEU B CA 1
ATOM 877 C C . LEU B 1 29 ? 5.672 -19.922 -0.921 1 91 29 LEU B C 1
ATOM 879 O O . LEU B 1 29 ? 4.516 -19.75 -1.315 1 91 29 LEU B O 1
ATOM 883 N N . HIS B 1 30 ? 6.652 -20.281 -1.734 1 90.56 30 HIS B N 1
ATOM 884 C CA . HIS B 1 30 ? 6.457 -20.453 -3.17 1 90.56 30 HIS B CA 1
ATOM 885 C C . HIS B 1 30 ? 6.059 -19.141 -3.834 1 90.56 30 HIS B C 1
ATOM 887 O O . HIS B 1 30 ? 5.246 -19.125 -4.762 1 90.56 30 HIS B O 1
ATOM 893 N N . LEU B 1 31 ? 6.426 -18.078 -3.258 1 92.88 31 LEU B N 1
ATOM 894 C CA . LEU B 1 31 ? 6.23 -16.75 -3.822 1 92.88 31 LEU B CA 1
ATOM 895 C C . LEU B 1 31 ? 7.555 -16.172 -4.316 1 92.88 31 LEU B C 1
ATOM 897 O O . LEU B 1 31 ? 8.578 -16.312 -3.648 1 92.88 31 LEU B O 1
ATOM 901 N N . CYS B 1 32 ? 7.504 -15.57 -5.516 1 94.5 32 CYS B N 1
ATOM 902 C CA . CYS B 1 32 ? 8.664 -14.875 -6.066 1 94.5 32 CYS B CA 1
ATOM 903 C C . CYS B 1 32 ? 8.391 -13.383 -6.191 1 94.5 32 CYS B C 1
ATOM 905 O O . CYS B 1 32 ? 7.496 -12.969 -6.938 1 94.5 32 CYS B O 1
ATOM 907 N N . ALA B 1 33 ? 9.203 -12.617 -5.469 1 96.31 33 ALA B N 1
ATOM 908 C CA . ALA B 1 33 ? 9.047 -11.172 -5.551 1 96.31 33 ALA B CA 1
ATOM 909 C C . ALA B 1 33 ? 9.367 -10.664 -6.953 1 96.31 33 ALA B C 1
ATOM 911 O O . ALA B 1 33 ? 10.438 -10.961 -7.496 1 96.31 33 ALA B O 1
ATOM 912 N N . THR B 1 34 ? 8.438 -9.883 -7.523 1 95.88 34 TH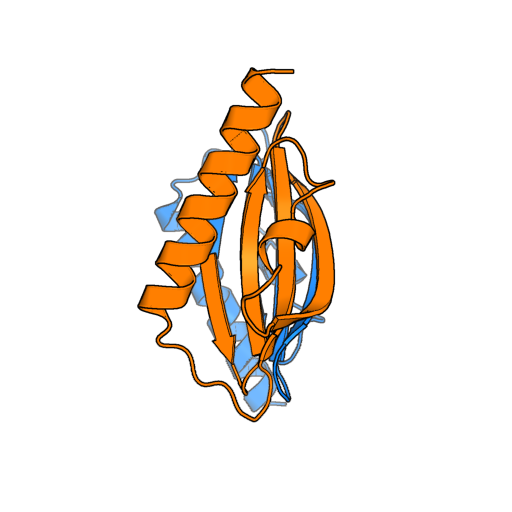R B N 1
ATOM 913 C CA . THR B 1 34 ? 8.672 -9.305 -8.844 1 95.88 34 THR B CA 1
ATOM 914 C C . THR B 1 34 ? 8.906 -7.797 -8.727 1 95.88 34 THR B C 1
ATOM 916 O O . THR B 1 34 ? 9.719 -7.234 -9.469 1 95.88 34 THR B O 1
ATOM 919 N N . ARG B 1 35 ? 8.211 -7.102 -7.867 1 96.75 35 ARG B N 1
ATOM 920 C CA . ARG B 1 35 ? 8.352 -5.668 -7.617 1 96.75 35 ARG B CA 1
ATOM 921 C C . ARG B 1 35 ? 8.227 -5.359 -6.129 1 96.75 35 ARG B C 1
ATOM 923 O O . ARG B 1 35 ? 7.562 -6.086 -5.391 1 96.75 35 ARG B O 1
ATOM 930 N N . SER B 1 36 ? 8.977 -4.293 -5.734 1 95.94 36 SER B N 1
ATOM 931 C CA . SER B 1 36 ? 8.82 -3.82 -4.363 1 95.94 36 SER B CA 1
ATOM 932 C C . SER B 1 36 ? 9.07 -2.32 -4.266 1 95.94 36 SER B C 1
ATOM 934 O O . SER B 1 36 ? 9.758 -1.744 -5.113 1 95.94 36 SER B O 1
ATOM 936 N N . SER B 1 37 ? 8.438 -1.73 -3.338 1 97.19 37 SER B N 1
ATOM 937 C CA . SER B 1 37 ? 8.688 -0.326 -3.027 1 97.19 37 SER B CA 1
ATOM 938 C C . SER B 1 37 ? 8.781 -0.103 -1.521 1 97.19 37 SER B C 1
ATOM 940 O O . SER B 1 37 ? 8.195 -0.85 -0.738 1 97.19 37 SER B O 1
ATOM 942 N N . VAL B 1 38 ? 9.695 0.837 -1.178 1 96.81 38 VAL B N 1
ATOM 943 C CA . VAL B 1 38 ? 9.844 1.277 0.205 1 96.81 38 VAL B CA 1
ATOM 944 C C . VAL B 1 38 ? 9.656 2.789 0.29 1 96.81 38 VAL B C 1
ATOM 946 O O . VAL B 1 38 ? 10.367 3.549 -0.376 1 96.81 38 VAL B O 1
ATOM 949 N N . LEU B 1 39 ? 8.648 3.219 1.095 1 97.44 39 LEU B N 1
ATOM 950 C CA . LEU B 1 39 ? 8.391 4.645 1.272 1 97.44 39 LEU B CA 1
ATOM 951 C C . LEU B 1 39 ? 8.414 5.02 2.75 1 97.44 39 LEU B C 1
ATOM 953 O O . LEU B 1 39 ? 7.773 4.367 3.574 1 97.44 39 LEU B O 1
ATOM 957 N N . PRO B 1 40 ? 9.234 6.094 3.1 1 96.81 40 PRO B N 1
ATOM 958 C CA . PRO B 1 40 ? 9.164 6.578 4.48 1 96.81 40 PRO B CA 1
ATOM 959 C C . PRO B 1 40 ? 7.77 7.09 4.852 1 96.81 40 PRO B C 1
ATOM 961 O O . PRO B 1 40 ? 7.121 7.762 4.047 1 96.81 40 PRO B O 1
ATOM 964 N N . PHE B 1 41 ? 7.273 6.773 5.992 1 96.06 41 PHE B N 1
ATOM 965 C CA . PHE B 1 41 ? 5.945 7.145 6.473 1 96.06 41 PHE B CA 1
ATOM 966 C C . PHE B 1 41 ? 5.98 7.477 7.957 1 96.06 41 PHE B C 1
ATOM 968 O O . PHE B 1 41 ? 6.398 6.652 8.773 1 96.06 41 PHE B O 1
ATOM 975 N N . GLY B 1 42 ? 5.574 8.625 8.211 1 94.12 42 GLY B N 1
ATOM 976 C CA . GLY B 1 42 ? 5.699 9.078 9.586 1 94.12 42 GLY B CA 1
ATOM 977 C C . GLY B 1 42 ? 7.129 9.391 9.984 1 94.12 42 GLY B C 1
ATOM 978 O O . GLY B 1 42 ? 7.941 9.781 9.141 1 94.12 42 GLY B O 1
ATOM 979 N N . SER B 1 43 ? 7.391 9.273 11.273 1 92.12 43 SER B N 1
ATOM 980 C CA . SER B 1 43 ? 8.688 9.711 11.773 1 92.12 43 SER B CA 1
ATOM 981 C C . SER B 1 43 ? 9.68 8.555 11.812 1 92.12 43 SER B C 1
ATOM 983 O O . SER B 1 43 ? 10.898 8.773 11.797 1 92.12 43 SER B O 1
ATOM 985 N N . SER B 1 44 ? 9.203 7.391 11.695 1 93.19 44 SER B N 1
ATOM 986 C CA . SER B 1 44 ? 10.164 6.32 11.922 1 93.19 44 SER B CA 1
ATOM 987 C C . SER B 1 44 ? 9.688 5.008 11.305 1 93.19 44 SER B C 1
ATOM 989 O O . SER B 1 44 ? 10.055 3.928 11.773 1 93.19 44 SER B O 1
ATOM 991 N N . THR B 1 45 ? 8.781 5.09 10.461 1 94.25 45 THR B N 1
ATOM 992 C CA . THR B 1 45 ? 8.242 3.873 9.867 1 94.25 45 THR B CA 1
ATOM 993 C C . THR B 1 45 ? 8.367 3.91 8.344 1 94.25 45 THR B C 1
ATOM 995 O O . THR B 1 45 ? 8.609 4.969 7.762 1 94.25 45 THR B O 1
ATOM 998 N N . PHE B 1 46 ? 8.406 2.793 7.812 1 95.56 46 PHE B N 1
ATOM 999 C CA . PHE B 1 46 ? 8.398 2.641 6.363 1 95.56 46 PHE B CA 1
ATOM 1000 C C . PHE B 1 46 ? 7.191 1.827 5.91 1 95.56 46 PHE B C 1
ATOM 1002 O O . PHE B 1 46 ? 6.816 0.85 6.562 1 95.56 46 PHE B O 1
ATOM 1009 N N . LYS B 1 47 ? 6.574 2.281 4.855 1 96.94 47 LYS B N 1
ATOM 1010 C CA . LYS B 1 47 ? 5.621 1.45 4.125 1 96.94 47 LYS B CA 1
ATOM 1011 C C . LYS B 1 47 ? 6.324 0.602 3.07 1 96.94 47 LYS B C 1
ATOM 1013 O O . LYS B 1 47 ? 6.918 1.136 2.131 1 96.94 47 LYS B O 1
ATOM 1018 N N . VAL B 1 48 ? 6.273 -0.653 3.252 1 96.88 48 VAL B N 1
ATOM 1019 C CA . VAL B 1 48 ? 6.855 -1.574 2.281 1 96.88 48 VAL B CA 1
ATOM 1020 C C . VAL B 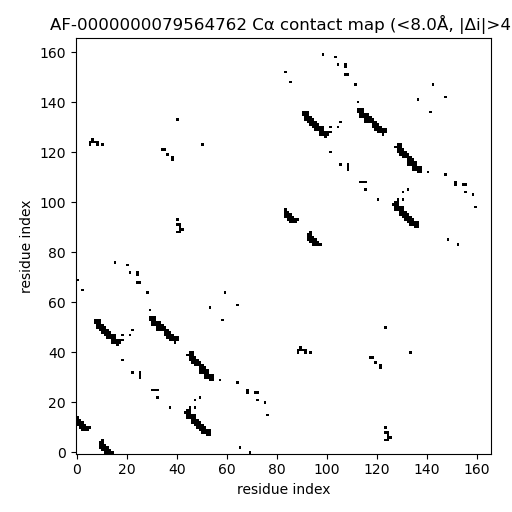1 48 ? 5.746 -2.236 1.467 1 96.88 48 VAL B C 1
ATOM 1022 O O . VAL B 1 48 ? 4.742 -2.689 2.025 1 96.88 48 VAL B O 1
ATOM 1025 N N . THR B 1 49 ? 5.836 -2.195 0.18 1 97.06 49 THR B N 1
ATOM 1026 C CA . THR B 1 49 ? 4.945 -2.916 -0.72 1 97.06 49 THR B CA 1
ATOM 1027 C C . THR B 1 49 ? 5.715 -3.953 -1.531 1 97.06 49 THR B C 1
ATOM 1029 O O . THR B 1 49 ? 6.734 -3.633 -2.146 1 97.06 49 THR B O 1
ATOM 1032 N N . ILE B 1 50 ? 5.312 -5.156 -1.419 1 97.31 50 ILE B N 1
ATOM 1033 C CA . ILE B 1 50 ? 5.895 -6.234 -2.211 1 97.31 50 ILE B CA 1
ATOM 1034 C C . ILE B 1 50 ? 4.84 -6.816 -3.148 1 97.31 50 ILE B C 1
ATOM 1036 O O . ILE B 1 50 ? 3.701 -7.059 -2.738 1 97.31 50 ILE B O 1
ATOM 1040 N N . ILE B 1 51 ? 5.18 -6.969 -4.457 1 97.69 51 ILE B N 1
ATOM 1041 C CA . ILE B 1 51 ? 4.379 -7.75 -5.395 1 97.69 51 ILE B CA 1
ATOM 1042 C C . ILE B 1 51 ? 5.109 -9.047 -5.742 1 97.69 51 ILE B C 1
ATOM 1044 O O . ILE B 1 51 ? 6.273 -9.023 -6.148 1 97.69 51 ILE B O 1
ATOM 1048 N N . ALA B 1 52 ? 4.461 -10.117 -5.516 1 96.06 52 ALA B N 1
ATOM 1049 C CA . ALA B 1 52 ? 5.047 -11.422 -5.789 1 96.06 52 ALA B CA 1
ATOM 1050 C C . ALA B 1 52 ? 4.133 -12.266 -6.68 1 96.06 52 ALA B C 1
ATOM 1052 O O . ALA B 1 52 ? 2.924 -12.031 -6.73 1 96.06 52 ALA B O 1
ATOM 1053 N N . LYS B 1 53 ? 4.734 -13.141 -7.391 1 94.5 53 LYS B N 1
ATOM 1054 C CA . LYS B 1 53 ? 4.008 -14.109 -8.203 1 94.5 53 LYS B CA 1
ATOM 1055 C C . LYS B 1 53 ? 4.004 -15.484 -7.539 1 94.5 53 LYS B C 1
ATOM 1057 O O . LYS B 1 53 ? 5.027 -15.93 -7.02 1 94.5 53 LYS B O 1
ATOM 1062 N N . MET B 1 54 ? 2.812 -16.031 -7.582 1 90 54 MET B N 1
ATOM 1063 C CA . MET B 1 54 ? 2.688 -17.406 -7.105 1 90 54 MET B CA 1
ATOM 1064 C C . MET B 1 54 ? 3.154 -18.391 -8.164 1 90 54 MET B C 1
ATOM 1066 O O . MET B 1 54 ? 2.885 -18.203 -9.352 1 90 54 MET B O 1
ATOM 1070 N N . ASN B 1 55 ? 3.863 -19.422 -7.625 1 84.75 55 ASN B N 1
ATOM 1071 C CA . ASN B 1 55 ? 4.223 -20.484 -8.547 1 84.75 55 ASN B CA 1
ATOM 1072 C C . ASN B 1 55 ? 2.984 -21.188 -9.102 1 84.75 55 ASN B C 1
ATOM 1074 O O . ASN B 1 55 ? 1.998 -21.375 -8.383 1 84.75 55 ASN B O 1
ATOM 1078 N N . ASP B 1 56 ? 3.021 -21.609 -10.32 1 80.5 56 ASP B N 1
ATOM 1079 C CA . ASP B 1 56 ? 1.897 -22.203 -11.039 1 80.5 56 ASP B CA 1
ATOM 1080 C C . ASP B 1 56 ? 1.354 -23.422 -10.297 1 80.5 56 ASP B C 1
ATOM 1082 O O . ASP B 1 56 ? 0.154 -23.688 -10.336 1 80.5 56 ASP B O 1
ATOM 1086 N N . GLU B 1 57 ? 2.125 -24 -9.594 1 78.06 57 GLU B N 1
ATOM 1087 C CA . GLU B 1 57 ? 1.738 -25.266 -8.961 1 78.06 57 GLU B CA 1
ATOM 1088 C C . GLU B 1 57 ? 1.198 -25.031 -7.555 1 78.06 57 GLU B C 1
ATOM 1090 O O . GLU B 1 57 ? 0.687 -25.953 -6.922 1 78.06 57 GLU B O 1
ATOM 1095 N N . TYR B 1 58 ? 1.285 -23.875 -7.199 1 73.62 58 TYR B N 1
ATOM 1096 C CA . TYR B 1 58 ? 0.917 -23.594 -5.816 1 73.62 58 TYR B CA 1
ATOM 1097 C C . TYR B 1 58 ? -0.315 -22.703 -5.75 1 73.62 58 TYR B C 1
ATOM 1099 O O . TYR B 1 58 ? -0.463 -21.781 -6.555 1 73.62 58 TYR B O 1
ATOM 1107 N N . SER B 1 59 ? -1.411 -23.234 -5.027 1 76.38 59 SER B N 1
ATOM 1108 C CA . SER B 1 59 ? -2.541 -22.391 -4.676 1 76.38 59 SER B CA 1
ATOM 1109 C C . SER B 1 59 ? -2.699 -22.281 -3.162 1 76.38 59 SER B C 1
ATOM 1111 O O . SER B 1 59 ? -2.775 -23.297 -2.469 1 76.38 59 SER B O 1
ATOM 1113 N N . MET B 1 60 ? -2.412 -21.172 -2.711 1 71.75 60 MET B N 1
ATOM 1114 C CA . MET B 1 60 ? -2.539 -21 -1.266 1 71.75 60 MET B CA 1
ATOM 1115 C C . MET B 1 60 ? -3.82 -20.266 -0.911 1 71.75 60 MET B C 1
ATOM 1117 O O . MET B 1 60 ? -4.242 -19.359 -1.639 1 71.75 60 MET B O 1
ATOM 1121 N N . ILE B 1 61 ? -4.535 -20.859 0.152 1 84.44 61 ILE B N 1
ATOM 1122 C CA . ILE B 1 61 ? -5.629 -20.094 0.745 1 84.44 61 ILE B CA 1
ATOM 1123 C C . ILE B 1 61 ? -5.094 -18.797 1.342 1 84.44 61 ILE B C 1
ATOM 1125 O O . ILE B 1 61 ? -4.098 -18.812 2.068 1 84.44 61 ILE B O 1
ATOM 1129 N N . ILE B 1 62 ? -5.758 -17.766 0.98 1 84.25 62 ILE B N 1
ATOM 1130 C CA . ILE B 1 62 ? -5.285 -16.438 1.34 1 84.25 62 ILE B CA 1
ATOM 1131 C C . ILE B 1 62 ? -5.176 -16.312 2.859 1 84.25 62 ILE B C 1
ATOM 1133 O O . ILE B 1 62 ? -4.25 -15.68 3.373 1 84.25 62 ILE B O 1
ATOM 1137 N N . ASP B 1 63 ? -5.98 -17.016 3.572 1 89.69 63 ASP B N 1
ATOM 1138 C CA . ASP B 1 63 ? -5.949 -16.922 5.027 1 89.69 63 ASP B CA 1
ATOM 1139 C C . ASP B 1 63 ? -4.699 -17.578 5.598 1 89.69 63 ASP B C 1
ATOM 1141 O O . ASP B 1 63 ? -4.129 -17.109 6.582 1 89.69 63 ASP B O 1
ATOM 1145 N N . ASP B 1 64 ? -4.344 -18.672 4.988 1 89.44 64 ASP B N 1
ATOM 1146 C CA . ASP B 1 64 ? -3.117 -19.344 5.418 1 89.44 64 ASP B CA 1
ATOM 1147 C C . ASP B 1 64 ? -1.89 -18.484 5.102 1 89.44 64 ASP B C 1
ATOM 1149 O O . ASP B 1 64 ? -0.951 -18.422 5.895 1 89.44 64 ASP B O 1
ATOM 1153 N N . LEU B 1 65 ? -1.911 -17.875 3.961 1 91.88 65 LEU B N 1
ATOM 1154 C CA . LEU B 1 65 ? -0.828 -16.969 3.586 1 91.88 65 LEU B CA 1
ATOM 1155 C C . LEU B 1 65 ? -0.718 -15.812 4.574 1 91.88 65 LEU B C 1
ATOM 1157 O O . LEU B 1 65 ? 0.376 -15.492 5.047 1 91.88 65 LEU B O 1
ATOM 1161 N N . ILE B 1 66 ? -1.878 -15.227 4.945 1 93.69 66 ILE B N 1
ATOM 1162 C CA . ILE B 1 66 ? -1.921 -14.102 5.875 1 93.69 66 ILE B CA 1
ATOM 1163 C C . ILE B 1 66 ? -1.324 -14.516 7.219 1 93.69 66 ILE B C 1
ATOM 1165 O O . ILE B 1 66 ? -0.486 -13.805 7.777 1 93.69 66 ILE B O 1
ATOM 1169 N N . LYS B 1 67 ? -1.724 -15.664 7.641 1 93.69 67 LYS B N 1
ATOM 1170 C CA . LYS B 1 67 ? -1.221 -16.172 8.914 1 93.69 67 LYS B CA 1
ATOM 1171 C C . LYS B 1 67 ? 0.29 -16.375 8.867 1 93.69 67 LYS B C 1
ATOM 1173 O O . LYS B 1 67 ? 1.004 -15.992 9.797 1 93.69 67 LYS B O 1
ATOM 1178 N N . ALA B 1 68 ? 0.698 -16.938 7.793 1 93.81 68 ALA B N 1
ATOM 1179 C CA . ALA B 1 68 ? 2.129 -17.188 7.645 1 93.81 68 ALA B CA 1
ATOM 1180 C C . ALA B 1 68 ? 2.924 -15.883 7.645 1 93.81 68 ALA B C 1
ATOM 1182 O O . ALA B 1 68 ? 3.922 -15.766 8.359 1 93.81 68 ALA B O 1
ATOM 1183 N N . LEU B 1 69 ? 2.516 -14.938 6.934 1 94.06 69 LEU B N 1
ATOM 1184 C CA . LEU B 1 69 ? 3.229 -13.664 6.805 1 94.06 69 LEU B CA 1
ATOM 1185 C C . LEU B 1 69 ? 3.174 -12.875 8.109 1 94.06 69 LEU B C 1
ATOM 1187 O O . LEU B 1 69 ? 4.168 -12.266 8.508 1 94.06 69 LEU B O 1
ATOM 1191 N N . ARG B 1 70 ? 2.018 -12.938 8.734 1 93.44 70 ARG B N 1
ATOM 1192 C CA . ARG B 1 70 ? 1.885 -12.234 10.008 1 93.44 70 ARG B CA 1
ATOM 1193 C C . ARG B 1 70 ? 2.842 -12.805 11.047 1 93.44 70 ARG B C 1
ATOM 1195 O O . ARG B 1 70 ? 3.498 -12.055 11.773 1 93.44 70 ARG B O 1
ATOM 1202 N N . GLY B 1 71 ? 2.869 -14.117 11.109 1 93.88 71 GLY B N 1
ATOM 1203 C CA . GLY B 1 71 ? 3.807 -14.758 12.016 1 93.88 71 GLY B CA 1
ATOM 1204 C C . GLY B 1 71 ? 5.25 -14.367 11.758 1 93.88 71 GLY B C 1
ATOM 1205 O O . GLY B 1 71 ? 5.992 -14.055 12.695 1 93.88 71 GLY B O 1
ATOM 1206 N N . ARG B 1 72 ? 5.617 -14.328 10.57 1 93.19 72 ARG B N 1
ATOM 1207 C CA . ARG B 1 72 ? 6.988 -14.008 10.188 1 93.19 72 ARG B CA 1
ATOM 1208 C C . ARG B 1 72 ? 7.301 -12.539 10.438 1 93.19 72 ARG B C 1
ATOM 1210 O O . ARG B 1 72 ? 8.406 -12.195 10.852 1 93.19 72 ARG B O 1
ATOM 1217 N N . LEU B 1 73 ? 6.391 -11.664 10.195 1 91.88 73 LEU B N 1
ATOM 1218 C CA . LEU B 1 73 ? 6.574 -10.242 10.453 1 91.88 73 LEU B CA 1
ATOM 1219 C C . LEU B 1 73 ? 6.777 -9.977 11.938 1 91.88 73 LEU B C 1
ATOM 1221 O O . LEU B 1 73 ? 7.625 -9.172 12.32 1 91.88 73 LEU B O 1
ATOM 1225 N N . LEU B 1 74 ? 5.992 -10.734 12.742 1 90.56 74 LEU B N 1
ATOM 1226 C CA . LEU B 1 74 ? 6.148 -10.594 14.188 1 90.56 74 LEU B CA 1
ATOM 1227 C C . LEU B 1 74 ? 7.535 -11.055 14.633 1 90.56 74 LEU B C 1
ATOM 1229 O O . LEU B 1 74 ? 8.156 -10.422 15.484 1 90.56 74 LEU B O 1
ATOM 1233 N N . SER B 1 75 ? 7.953 -12.086 14.008 1 89.31 75 SER B N 1
ATOM 1234 C CA . SER B 1 75 ? 9.289 -12.586 14.32 1 89.31 75 SER B CA 1
ATOM 1235 C C . SER B 1 75 ? 10.367 -11.578 13.93 1 89.31 75 SER B C 1
ATOM 1237 O O . SER B 1 75 ? 11.336 -11.383 14.672 1 89.31 75 SER B O 1
ATOM 1239 N N . LEU B 1 76 ? 10.258 -10.93 12.844 1 85.56 76 LEU B N 1
ATOM 1240 C CA . LEU B 1 76 ? 11.211 -9.93 12.375 1 85.56 76 LEU B CA 1
ATOM 1241 C C . LEU B 1 76 ? 11.258 -8.734 13.32 1 85.56 76 LEU B C 1
ATOM 1243 O O . LEU B 1 76 ? 12.328 -8.188 13.578 1 85.56 76 LEU B O 1
ATOM 1247 N N . LYS B 1 77 ? 10.102 -8.375 13.773 1 84.38 77 LYS B N 1
ATOM 1248 C CA . LYS B 1 77 ? 10.023 -7.242 14.688 1 84.38 77 LYS B CA 1
ATOM 1249 C C . LYS B 1 77 ? 10.68 -7.566 16.031 1 84.38 77 LYS B C 1
ATOM 1251 O O . LYS B 1 77 ? 11.352 -6.715 16.609 1 84.38 77 LYS B O 1
ATOM 1256 N N . SER B 1 78 ? 10.523 -8.727 16.484 1 81.38 78 SER B N 1
ATOM 1257 C CA . SER B 1 78 ? 11.086 -9.172 17.766 1 81.38 78 SER B CA 1
ATOM 1258 C C . SER B 1 78 ? 12.602 -9.312 17.688 1 81.38 78 SER B C 1
ATOM 1260 O O . SER B 1 78 ? 13.305 -9.055 18.656 1 81.38 78 SER B O 1
ATOM 1262 N N . GLN B 1 79 ? 13.062 -9.797 16.562 1 67.94 79 GLN B N 1
ATOM 1263 C CA . GLN B 1 79 ? 14.508 -9.977 16.406 1 67.94 79 GLN B CA 1
ATOM 1264 C C . GLN B 1 79 ? 15.234 -8.641 16.5 1 67.94 79 GLN B C 1
ATOM 1266 O O . GLN B 1 79 ? 16.328 -8.562 17.078 1 67.94 79 GLN B O 1
ATOM 1271 N N . LYS B 1 80 ? 14.688 -7.625 15.992 1 60.19 80 LYS B N 1
ATOM 1272 C CA . LYS B 1 80 ? 15.375 -6.34 16.094 1 60.19 80 LYS B CA 1
ATOM 1273 C C . LYS B 1 80 ? 15.328 -5.805 17.531 1 60.19 80 LYS B C 1
ATOM 1275 O O . LYS B 1 80 ? 16.25 -5.125 17.969 1 60.19 80 LYS B O 1
ATOM 1280 N N . MET B 1 81 ? 14.289 -6.148 18.25 1 52.97 81 MET B N 1
ATOM 1281 C CA . MET B 1 81 ? 14.32 -5.781 19.656 1 52.97 81 MET B CA 1
ATOM 1282 C C . MET B 1 81 ? 15.461 -6.496 20.391 1 52.97 81 MET B C 1
ATOM 1284 O O . MET B 1 81 ? 15.977 -6 21.391 1 52.97 81 MET B O 1
ATOM 1288 N N . LEU B 1 82 ? 15.852 -7.504 19.781 1 46.19 82 LEU B N 1
ATOM 1289 C CA . LEU B 1 82 ? 16.906 -8.25 20.438 1 46.19 82 LEU B CA 1
ATOM 1290 C C . LEU B 1 82 ? 18.281 -7.809 19.953 1 46.19 82 LEU B C 1
ATOM 1292 O O . LEU B 1 82 ? 19.312 -8.195 20.516 1 46.19 82 LEU B O 1
ATOM 1296 N N . LYS B 1 83 ? 18.297 -7.047 18.859 1 43.19 83 LYS B N 1
ATOM 1297 C CA . LYS B 1 83 ? 19.609 -6.512 18.547 1 43.19 83 LYS B CA 1
ATOM 1298 C C . LYS B 1 83 ? 19.734 -5.055 18.984 1 43.19 83 LYS B C 1
ATOM 1300 O O . LYS B 1 83 ? 18.75 -4.316 18.984 1 43.19 83 LYS B O 1
#

Sequence (166 aa):
MKISVLDREVLIGIFCRNPNNTLTLLNNLHLCATRSSVLPFGSSTFKVTIIAKMNDEYSMIIDDLIKALRGRLLSLKSQKMLKMKISVLDREVLIGIFCRNPNNTLTLLNNLHLCATRSSVLPFGSSTFKVTIIAKMNDEYSMIIDDLIKALRGRLLSLKSQKMLK